Protein AF-A0A822F4T2-F1 (afdb_monomer)

InterPro domains:
  IPR029052 Metallo-dependent phosphatase-like [G3DSA:3.60.21.10] (1-39)
  IPR029052 Metallo-dependent phosphatase-like [SSF56300] (2-38)
  IPR050341 Serine/threonine-protein phosphatase PP1 catalytic subunit [PTHR11668] (1-39)

Sequence (39 aa):
MDLICRAHQVVEDGYEFFAKRQLVTLFSAPNYCGEFDNA

Radius of gyration: 10.82 Å; Cα contacts (8 Å, |Δi|>4): 69; chains: 1; bounding box: 29×13×26 Å

Solvent-accessible surface area (backbone atoms only — not comparable to full-atom values): 2370 Å² total; per-residue (Å²): 138,81,65,46,81,47,54,100,50,90,42,62,72,20,49,48,72,38,81,94,64,37,29,37,35,42,33,89,62,52,37,45,96,78,79,42,90,23,72

Secondary structure (DSSP, 8-state):
---EEE-SS--TTSEEEEGGGTEEEE---SSGGGT----

Structure (mmCIF, N/CA/C/O backbone):
data_AF-A0A822F4T2-F1
#
_entry.id   AF-A0A822F4T2-F1
#
loop_
_atom_site.group_PDB
_atom_site.id
_atom_site.type_symbol
_atom_s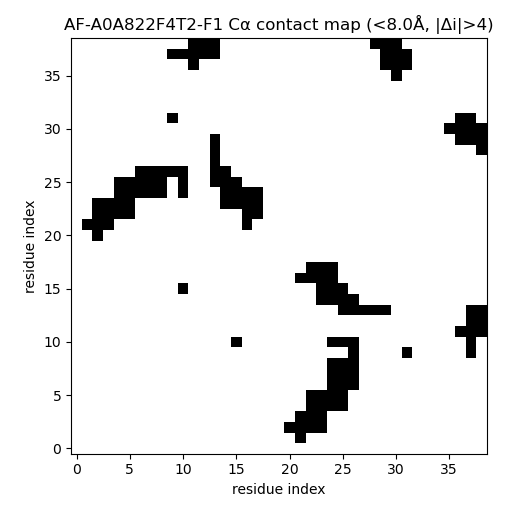ite.label_atom_id
_atom_site.label_alt_id
_atom_site.label_comp_id
_atom_site.label_asym_id
_atom_site.label_entity_id
_atom_site.label_seq_id
_atom_site.pdbx_PDB_ins_code
_atom_site.Cartn_x
_atom_site.Cartn_y
_atom_site.Cartn_z
_atom_site.occupancy
_atom_site.B_iso_or_equiv
_atom_site.auth_seq_id
_atom_site.auth_comp_id
_atom_site.auth_asym_id
_atom_site.auth_atom_id
_atom_site.pdbx_PDB_model_num
ATOM 1 N N . MET A 1 1 ? -20.776 -3.059 8.061 1.00 75.31 1 MET A N 1
ATOM 2 C CA . MET A 1 1 ? -19.771 -2.672 7.049 1.00 75.31 1 MET A CA 1
ATOM 3 C C . MET A 1 1 ? -18.513 -2.432 7.834 1.00 75.31 1 MET A C 1
ATOM 5 O O . MET A 1 1 ? -18.521 -1.551 8.687 1.00 75.31 1 MET A O 1
ATOM 9 N N . ASP A 1 2 ? -17.500 -3.257 7.598 1.00 91.00 2 ASP A N 1
ATOM 10 C CA . ASP A 1 2 ? -16.437 -3.458 8.590 1.00 91.00 2 ASP A CA 1
ATOM 11 C C . ASP A 1 2 ? -15.094 -2.896 8.104 1.00 91.00 2 ASP A C 1
ATOM 13 O O . ASP A 1 2 ? -14.248 -2.517 8.908 1.00 91.00 2 ASP A O 1
ATOM 17 N N . LEU A 1 3 ? -14.934 -2.767 6.784 1.00 97.00 3 LEU A N 1
ATOM 18 C CA . LEU A 1 3 ? -13.794 -2.152 6.118 1.00 97.00 3 LEU A CA 1
ATOM 19 C C . LEU A 1 3 ? -14.246 -1.589 4.768 1.00 97.00 3 LEU A C 1
ATOM 21 O O . LEU A 1 3 ? -14.980 -2.249 4.030 1.00 97.00 3 LEU A O 1
ATOM 25 N N . ILE A 1 4 ? -13.792 -0.385 4.437 1.00 97.69 4 ILE A N 1
ATOM 26 C CA . ILE A 1 4 ? -13.932 0.195 3.102 1.00 97.69 4 ILE A CA 1
ATOM 27 C C . ILE A 1 4 ? -12.612 -0.006 2.359 1.00 97.69 4 ILE A C 1
ATOM 29 O O . ILE A 1 4 ? -11.564 0.413 2.844 1.00 97.69 4 ILE A O 1
ATOM 33 N N . CYS A 1 5 ? -12.666 -0.606 1.172 1.00 97.88 5 CYS A N 1
ATOM 34 C CA . CYS A 1 5 ? -11.512 -0.746 0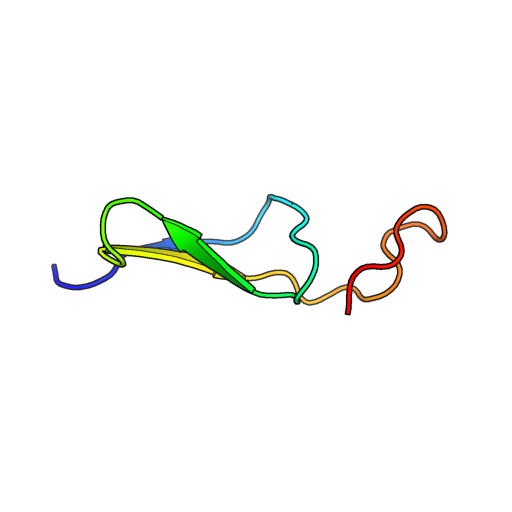.284 1.00 97.88 5 CYS A CA 1
ATOM 35 C C . CYS A 1 5 ? -11.655 0.208 -0.903 1.00 97.88 5 CYS A C 1
ATOM 37 O O . CYS A 1 5 ? -12.695 0.223 -1.565 1.00 97.88 5 CYS A O 1
ATOM 39 N N . ARG A 1 6 ? -10.613 0.991 -1.189 1.00 98.12 6 ARG A N 1
ATOM 40 C CA . ARG A 1 6 ? -10.552 1.898 -2.342 1.00 98.12 6 ARG A CA 1
ATOM 41 C C . ARG A 1 6 ? -9.168 1.886 -2.983 1.00 98.12 6 ARG A C 1
ATOM 43 O O . ARG A 1 6 ? -8.223 1.358 -2.418 1.00 98.12 6 ARG A O 1
ATOM 50 N N . ALA A 1 7 ? -9.050 2.529 -4.136 1.00 97.06 7 ALA A N 1
ATOM 51 C CA . ALA A 1 7 ? -7.775 2.825 -4.782 1.00 97.06 7 ALA A CA 1
ATOM 52 C C . ALA A 1 7 ? -7.684 4.338 -5.056 1.00 97.06 7 ALA A C 1
ATOM 54 O O . ALA A 1 7 ? -8.066 5.146 -4.199 1.00 97.06 7 ALA A O 1
ATOM 55 N N . HIS A 1 8 ? -7.283 4.710 -6.278 1.00 97.06 8 HIS A N 1
ATOM 56 C CA . HIS A 1 8 ? -7.274 6.065 -6.853 1.00 97.06 8 HIS A CA 1
ATOM 57 C C . HIS A 1 8 ? -6.211 7.029 -6.301 1.00 97.06 8 HIS A C 1
ATOM 59 O O . HIS A 1 8 ? -5.856 7.977 -6.992 1.00 97.06 8 HIS A O 1
ATOM 65 N N . GLN A 1 9 ? -5.670 6.786 -5.111 1.00 97.38 9 GLN A N 1
ATOM 66 C CA . GLN A 1 9 ? -4.607 7.595 -4.518 1.00 97.38 9 GLN A CA 1
ATOM 67 C C . GLN A 1 9 ? -3.304 6.786 -4.476 1.00 97.38 9 GLN A C 1
ATOM 69 O O . GLN A 1 9 ? -3.318 5.654 -3.997 1.00 97.38 9 GLN A O 1
ATOM 74 N N . VAL A 1 10 ? -2.209 7.363 -4.986 1.00 96.25 10 VAL A N 1
ATOM 75 C CA . VAL A 1 10 ? -0.850 6.807 -4.855 1.00 96.25 10 VAL A CA 1
ATOM 76 C C . VAL A 1 10 ? -0.467 6.825 -3.374 1.00 96.25 10 VAL A C 1
ATOM 78 O O . VAL A 1 10 ? -0.675 7.838 -2.704 1.00 96.25 10 VAL A O 1
ATOM 81 N N . VAL A 1 11 ? 0.062 5.714 -2.867 1.00 97.12 11 VAL A N 1
ATOM 82 C CA . VAL A 1 11 ? 0.556 5.556 -1.489 1.00 97.12 11 VAL A CA 1
ATOM 83 C C . VAL A 1 11 ? 1.906 4.846 -1.533 1.00 97.12 11 VAL A C 1
ATOM 85 O O . VAL A 1 11 ? 2.127 4.037 -2.431 1.00 97.12 11 VAL A O 1
ATOM 88 N N . GLU A 1 12 ? 2.795 5.167 -0.594 1.00 95.44 12 GLU A N 1
ATOM 89 C CA . GLU A 1 12 ? 4.213 4.769 -0.624 1.00 95.44 12 GLU A CA 1
ATOM 90 C C . GLU A 1 12 ? 4.402 3.245 -0.640 1.00 95.44 12 GLU A C 1
ATOM 92 O O . GLU A 1 12 ? 5.070 2.722 -1.524 1.00 95.44 12 GLU A O 1
ATOM 97 N N . ASP A 1 13 ? 3.715 2.518 0.245 1.00 96.88 13 ASP A N 1
ATOM 98 C CA . ASP A 1 13 ? 3.861 1.060 0.383 1.00 96.88 13 ASP A CA 1
ATOM 99 C C . ASP A 1 13 ? 2.902 0.247 -0.515 1.00 96.88 13 ASP A C 1
ATOM 101 O O . ASP A 1 13 ? 2.668 -0.943 -0.282 1.00 96.88 13 ASP A O 1
ATOM 105 N N . GLY A 1 14 ? 2.234 0.889 -1.479 1.00 96.62 14 GLY A N 1
ATOM 106 C CA . GLY A 1 14 ? 1.185 0.257 -2.294 1.00 96.62 14 GLY A CA 1
ATOM 107 C C . GLY A 1 14 ? -0.119 -0.039 -1.530 1.00 96.62 14 GLY A C 1
ATOM 108 O O . GLY A 1 14 ? -1.142 -0.382 -2.127 1.00 96.62 14 GLY A O 1
ATOM 109 N N . TYR A 1 15 ? -0.150 0.152 -0.210 1.00 97.50 15 TYR A N 1
ATOM 110 C CA . TYR A 1 15 ? -1.375 0.200 0.580 1.00 97.50 15 TYR A CA 1
ATOM 111 C C . TYR A 1 15 ? -1.227 1.107 1.803 1.00 97.50 15 TYR A C 1
ATOM 113 O O . TYR A 1 15 ? -0.145 1.249 2.357 1.00 97.50 15 TYR A O 1
ATOM 121 N N . GLU A 1 16 ? -2.332 1.691 2.267 1.00 98.31 16 GLU A N 1
ATOM 122 C CA . GLU A 1 16 ? -2.328 2.493 3.493 1.00 98.31 16 GLU A CA 1
ATOM 123 C C . GLU A 1 16 ? -3.686 2.444 4.205 1.00 98.31 16 GLU A C 1
ATOM 125 O O . GLU A 1 16 ? -4.746 2.493 3.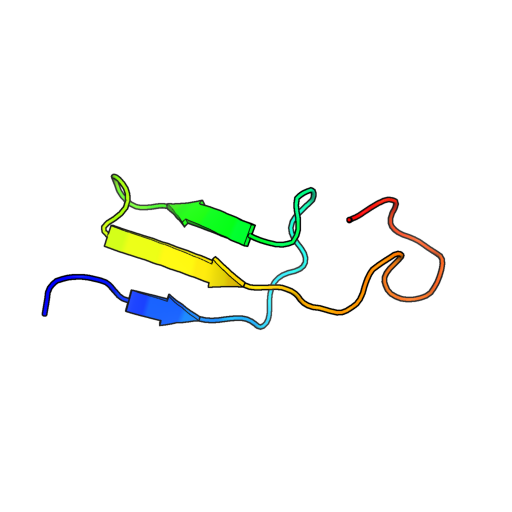570 1.00 98.31 16 GLU A O 1
ATOM 130 N N . PHE A 1 17 ? -3.658 2.340 5.539 1.00 98.25 17 PHE A N 1
ATOM 131 C CA . PHE A 1 17 ? -4.854 2.366 6.380 1.00 98.25 17 PHE A CA 1
ATOM 132 C C . PHE A 1 17 ? -5.154 3.770 6.911 1.00 98.25 17 PHE A C 1
ATOM 134 O O . PHE A 1 17 ? -4.319 4.417 7.533 1.00 98.25 17 PHE A O 1
ATOM 141 N N . PHE A 1 18 ? -6.421 4.159 6.812 1.00 96.62 18 PHE A N 1
ATOM 142 C CA . PHE A 1 18 ? -6.973 5.414 7.311 1.00 96.62 18 PHE A CA 1
ATOM 143 C C . PHE A 1 18 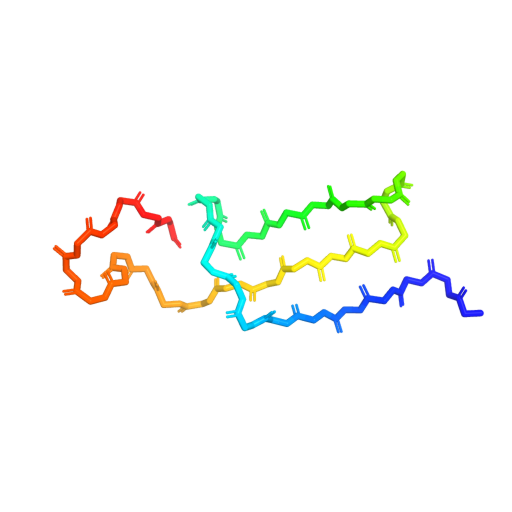? -8.129 5.159 8.279 1.00 96.62 18 PHE A C 1
ATOM 145 O O . PHE A 1 18 ? -8.585 4.025 8.456 1.00 96.62 18 PHE A O 1
ATOM 152 N N . ALA A 1 19 ? -8.617 6.232 8.910 1.00 96.94 19 ALA A N 1
ATOM 153 C CA . ALA A 1 19 ? -9.816 6.218 9.751 1.00 96.94 19 ALA A CA 1
ATOM 154 C C . ALA A 1 19 ? -9.813 5.061 10.770 1.00 96.94 19 ALA A C 1
ATOM 156 O O . ALA A 1 19 ? -10.727 4.245 10.805 1.00 96.94 19 ALA A O 1
ATOM 157 N N . LYS A 1 20 ? -8.738 4.949 11.567 1.00 96.62 20 LYS A N 1
ATOM 158 C CA . LYS A 1 20 ? -8.547 3.857 12.545 1.00 96.62 20 LYS A CA 1
ATOM 159 C C . LYS A 1 20 ? -8.686 2.461 11.917 1.00 96.62 20 LYS A C 1
ATOM 161 O O . LYS A 1 20 ? -9.290 1.568 12.502 1.00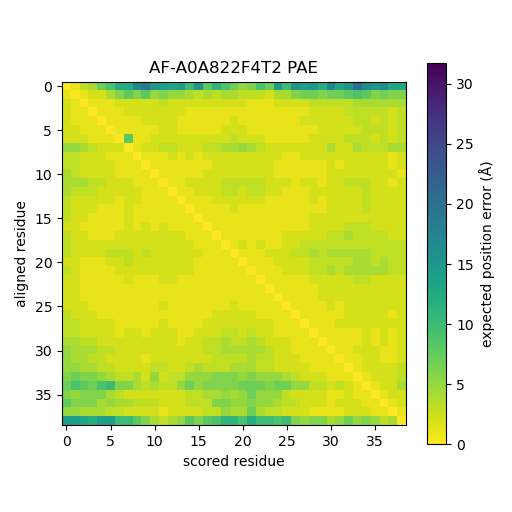 96.62 20 LYS A O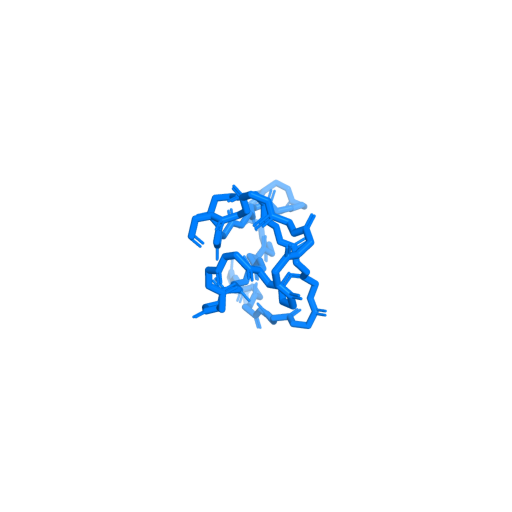 1
ATOM 166 N N . ARG A 1 21 ? -8.095 2.289 10.730 1.00 97.00 21 ARG A N 1
ATOM 167 C CA . ARG A 1 21 ? -8.104 1.054 9.931 1.00 97.00 21 ARG A CA 1
ATOM 168 C C . ARG A 1 21 ? -9.482 0.645 9.397 1.00 97.00 21 ARG A C 1
ATOM 170 O O . ARG A 1 21 ? -9.658 -0.502 9.007 1.00 97.00 21 ARG A O 1
ATOM 177 N N . GLN A 1 22 ? -10.442 1.568 9.345 1.00 98.06 22 GLN A N 1
ATOM 178 C CA . GLN A 1 22 ? -11.755 1.328 8.733 1.00 98.06 22 GLN A CA 1
ATOM 179 C C . GLN A 1 22 ? -11.774 1.624 7.227 1.00 98.06 22 GLN A C 1
ATOM 181 O O . GLN A 1 22 ? -12.750 1.307 6.547 1.00 98.06 22 GLN A O 1
ATOM 186 N N . LEU A 1 23 ? -10.701 2.212 6.694 1.00 98.06 23 LEU A N 1
ATOM 187 C CA . LEU A 1 23 ? -10.513 2.484 5.274 1.00 98.06 23 LEU A CA 1
ATOM 188 C C . LEU A 1 23 ? -9.114 2.026 4.864 1.00 98.06 23 LEU A C 1
ATOM 190 O O . LEU A 1 23 ? -8.146 2.385 5.528 1.00 98.06 23 LEU A O 1
ATOM 194 N N . VAL A 1 24 ? -9.008 1.272 3.776 1.00 98.31 24 VAL A N 1
ATOM 195 C CA . VAL A 1 24 ? -7.732 0.937 3.139 1.00 98.31 24 VAL A CA 1
ATOM 196 C C . VAL A 1 24 ? -7.707 1.480 1.714 1.00 98.31 24 VAL A C 1
ATOM 198 O O . VAL A 1 24 ? -8.658 1.292 0.947 1.00 98.31 24 VAL A O 1
ATOM 201 N N . THR A 1 25 ? -6.622 2.167 1.373 1.00 98.56 25 THR A N 1
ATOM 202 C CA . THR A 1 25 ? -6.277 2.522 -0.005 1.00 98.56 25 THR A CA 1
ATOM 203 C C . THR A 1 25 ? -5.295 1.486 -0.530 1.00 98.56 25 THR A C 1
ATOM 205 O O . THR A 1 25 ? -4.343 1.153 0.164 1.00 98.56 25 THR A O 1
ATOM 208 N N . LEU A 1 26 ? -5.534 0.981 -1.737 1.00 97.94 26 LEU A N 1
ATOM 209 C CA . LEU A 1 26 ? -4.664 0.067 -2.471 1.00 97.94 26 LEU A CA 1
ATOM 210 C C . LEU A 1 26 ? -4.165 0.750 -3.746 1.00 97.94 26 LEU A C 1
ATOM 212 O O . LEU A 1 26 ? -4.949 1.353 -4.485 1.00 97.94 26 LEU A O 1
ATOM 216 N N . PHE A 1 27 ? -2.883 0.597 -4.040 1.00 98.25 27 PHE A N 1
ATOM 217 C CA . PHE A 1 27 ? -2.236 1.093 -5.241 1.00 98.25 27 PHE A CA 1
ATOM 218 C C . PHE A 1 27 ? -1.287 0.022 -5.789 1.00 98.25 27 PHE A C 1
ATOM 220 O O . PHE A 1 27 ? -0.487 -0.532 -5.053 1.00 98.25 27 PHE A O 1
ATOM 227 N N . SER A 1 28 ? -1.426 -0.327 -7.070 1.00 97.25 28 SER A N 1
ATOM 228 C CA . SER A 1 28 ? -0.766 -1.508 -7.666 1.00 97.25 28 SER A CA 1
ATOM 229 C C . SER A 1 28 ? 0.157 -1.180 -8.842 1.00 97.25 28 SER A C 1
ATOM 231 O O . SER A 1 28 ? 0.578 -2.081 -9.565 1.00 97.25 28 SER A O 1
ATOM 233 N N . ALA A 1 29 ? 0.456 0.104 -9.049 1.00 97.44 29 ALA A N 1
ATOM 234 C CA . ALA A 1 29 ? 1.399 0.560 -10.062 1.00 97.44 29 ALA A CA 1
ATOM 235 C C . ALA A 1 29 ? 2.693 1.035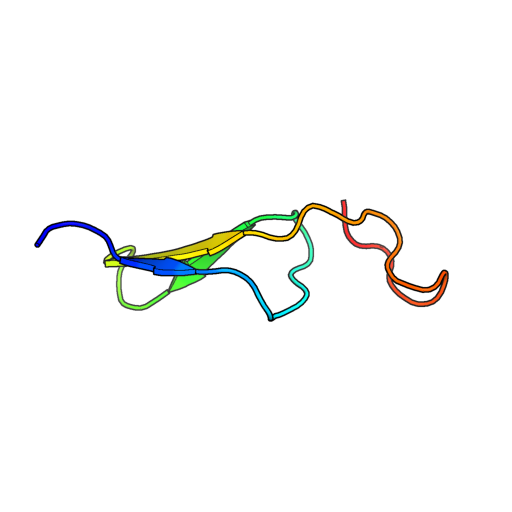 -9.373 1.00 97.44 29 ALA A C 1
ATOM 237 O O . ALA A 1 29 ? 2.761 2.203 -8.985 1.00 97.44 29 ALA A O 1
ATOM 238 N N . PRO A 1 30 ? 3.697 0.158 -9.181 1.00 95.25 30 PRO A N 1
ATOM 239 C CA . PRO A 1 30 ? 4.980 0.556 -8.606 1.00 95.25 30 PRO A CA 1
ATOM 240 C C . PRO A 1 30 ? 5.660 1.590 -9.497 1.00 95.25 30 PRO A C 1
ATOM 242 O O . PRO A 1 30 ? 5.456 1.590 -10.716 1.00 95.25 30 PRO A O 1
ATOM 245 N N . ASN A 1 31 ? 6.480 2.445 -8.890 1.00 94.94 31 ASN A N 1
ATOM 246 C CA . ASN A 1 31 ? 7.136 3.557 -9.568 1.00 94.94 31 ASN A CA 1
ATOM 247 C C . ASN A 1 31 ? 6.163 4.340 -10.469 1.00 94.94 31 ASN A C 1
ATOM 249 O O . ASN A 1 31 ? 6.325 4.413 -11.694 1.00 94.94 31 ASN A O 1
ATOM 253 N N . TYR A 1 32 ? 5.068 4.829 -9.880 1.00 95.88 32 TYR A N 1
ATOM 254 C CA . TYR A 1 32 ? 3.971 5.395 -10.653 1.00 95.88 32 TYR A CA 1
ATOM 255 C C . TYR A 1 32 ? 4.461 6.525 -11.563 1.00 95.88 32 TYR A C 1
ATOM 257 O O . TYR A 1 32 ? 5.161 7.434 -11.123 1.00 95.88 32 TYR A O 1
ATOM 265 N N . CYS A 1 33 ? 4.118 6.445 -12.851 1.00 95.50 33 CYS A N 1
ATOM 266 C CA . CYS A 1 33 ? 4.586 7.361 -13.900 1.00 95.50 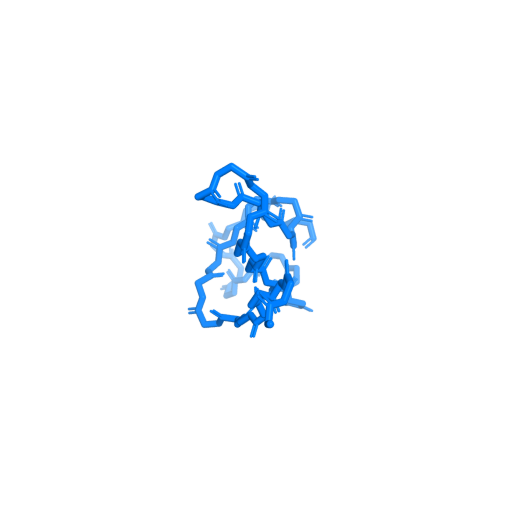33 CYS A CA 1
ATOM 267 C C . CYS A 1 33 ? 6.117 7.526 -14.025 1.00 95.50 33 CYS A C 1
ATOM 269 O O . CYS A 1 33 ? 6.556 8.377 -14.792 1.00 95.50 33 CYS A O 1
ATOM 271 N N . GLY A 1 34 ? 6.940 6.733 -13.331 1.00 93.38 34 GLY A N 1
ATOM 272 C CA . GLY A 1 34 ? 8.384 6.968 -13.258 1.00 93.38 34 GLY A CA 1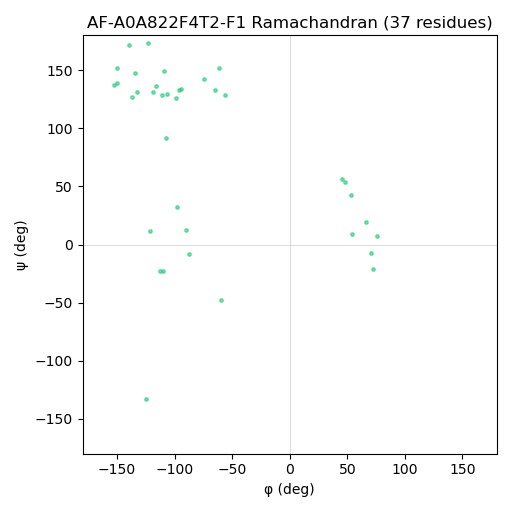
ATOM 273 C C . GLY A 1 34 ? 8.790 8.124 -12.331 1.00 93.38 34 GLY A C 1
ATOM 274 O O . GLY A 1 34 ? 9.953 8.522 -12.356 1.00 93.38 34 GLY A O 1
ATOM 275 N N . GLU A 1 35 ? 7.845 8.704 -11.581 1.00 94.50 35 GLU A N 1
ATOM 276 C CA . GLU A 1 35 ? 8.042 9.918 -10.769 1.00 94.50 35 GLU A CA 1
ATOM 277 C C . GLU A 1 35 ? 8.028 9.644 -9.260 1.00 94.50 35 GLU A C 1
ATOM 279 O O . GLU A 1 35 ? 8.569 10.428 -8.480 1.00 94.50 35 GLU A O 1
ATOM 284 N N . PHE A 1 36 ? 7.402 8.544 -8.846 1.00 93.88 36 PHE A N 1
ATOM 285 C CA . PHE A 1 36 ? 7.233 8.161 -7.447 1.00 93.88 36 PHE A CA 1
ATOM 286 C C . PHE A 1 36 ? 8.118 6.957 -7.127 1.00 93.88 36 PHE A C 1
ATOM 288 O O . PHE A 1 36 ? 8.312 6.106 -7.978 1.00 93.88 36 PHE A O 1
ATOM 295 N N . ASP A 1 37 ? 8.603 6.834 -5.893 1.00 93.75 37 ASP A N 1
ATOM 296 C CA . ASP A 1 37 ? 9.339 5.641 -5.431 1.00 93.75 37 ASP A CA 1
ATOM 297 C C . ASP A 1 37 ? 8.419 4.684 -4.652 1.00 93.75 37 ASP A C 1
ATOM 299 O O . ASP A 1 37 ? 8.815 4.057 -3.675 1.00 93.75 37 ASP A O 1
ATOM 303 N N . ASN A 1 38 ? 7.137 4.635 -5.034 1.00 92.56 38 ASN A N 1
ATOM 304 C CA . ASN A 1 38 ? 6.170 3.762 -4.381 1.00 92.56 38 ASN A CA 1
ATOM 305 C C . ASN A 1 38 ? 6.387 2.294 -4.783 1.00 92.56 38 ASN A C 1
ATOM 307 O O . ASN A 1 38 ? 6.686 2.001 -5.949 1.00 92.56 38 ASN A O 1
ATOM 311 N N . ALA A 1 39 ? 6.190 1.403 -3.811 1.00 81.38 39 ALA A N 1
ATOM 312 C CA . ALA A 1 39 ? 6.380 -0.043 -3.911 1.00 81.38 39 ALA A CA 1
ATOM 313 C C . ALA A 1 39 ? 5.317 -0.762 -4.758 1.00 81.38 39 ALA A C 1
ATOM 315 O O . ALA A 1 39 ? 4.197 -0.220 -4.943 1.00 81.38 39 ALA A O 1
#

Nearest PDB structures (foldseek):
  6ghm-assembly1_A  TM=1.013E+00  e=4.220E-06  Homo sapiens
  6obs-assembly1_A  TM=1.016E+00  e=8.330E-06  Homo sapiens
  6g0i-assembly1_A  TM=1.012E+00  e=1.170E-05  Homo sapiens
  6zej-assembly5_L  TM=1.012E+00  e=1.170E-05  Homo sapiens
  7t0y-assembly2_C  TM=1.012E+00  e=1.435E-05  Homo sapiens

Foldseek 3Di:
DQAAEEEPDQDAAQKDADDVNRYMYGHDDACPVVPHNHD

Organism: NCBI:txid392032

pLDDT: mean 95.56, std 4.41, range [75.31, 98.56]

Mean predicted aligned error: 2.52 Å